Protein AF-A0A383AUG5-F1 (afdb_monomer_lite)

Secondary structure (DSSP, 8-state):
--SS-HHHHHHHHTT-TTPPSS-HHHH-SS-EEEEEE-TTS-EEEEEE-TTT-SSEEEEEE-TTS-EEEEEE-EETBEE-----THHHHHHHHHHHHHHHS--SS-THHHHHHHHHHHHHHHHHHTTS-----GGG----PPPS---S---SSS--GGGTS-SSPP-

Foldseek 3Di:
DPQDDPVFVVQFLVQQDPFDPDDLCVQAVDKDKQWDADPVRDIDIDIDSPRGAQADKGWDADPVRDIDIDTDDFARRSHDHFPRCVVVLVVVQVVVCVVPVDHQWDCLVVVLVVVSVVQRVVCVVVPNDDDDPPVNPDDGDTDPDDDRDDPDSDDDDPRHADPPHDD

Radius of gyration: 18.74 Å; chains: 1; bounding box: 57×37×50 Å

Structure (mmCIF, N/CA/C/O backbone):
data_AF-A0A383AUG5-F1
#
_entry.id   AF-A0A383AUG5-F1
#
loop_
_atom_site.group_PDB
_atom_site.id
_atom_site.type_symbol
_atom_site.label_atom_id
_atom_site.label_alt_id
_atom_site.label_comp_id
_atom_site.label_asym_id
_atom_site.label_entity_id
_atom_site.label_seq_id
_atom_site.pdbx_PDB_ins_code
_atom_site.Cartn_x
_atom_site.Cartn_y
_atom_site.Cartn_z
_atom_site.occupancy
_atom_site.B_iso_or_equiv
_atom_site.auth_seq_id
_atom_site.auth_comp_id
_atom_site.auth_asym_id
_atom_site.auth_atom_id
_atom_site.pdbx_PDB_model_num
ATOM 1 N N . GLU A 1 1 ? -14.565 -1.225 19.027 1.00 44.56 1 GLU A N 1
ATOM 2 C CA . GLU A 1 1 ? -13.652 -2.370 18.811 1.00 44.56 1 GLU A CA 1
ATOM 3 C C . GLU A 1 1 ? -13.889 -2.929 17.410 1.00 44.56 1 GLU A C 1
ATOM 5 O O . GLU A 1 1 ? -15.013 -2.835 16.938 1.00 44.56 1 GLU A O 1
ATOM 10 N N . GLY A 1 2 ? -12.861 -3.430 16.714 1.00 73.94 2 GLY A N 1
ATOM 11 C CA . GLY A 1 2 ? -13.031 -4.076 15.396 1.00 73.94 2 GLY A CA 1
ATOM 12 C C . GLY A 1 2 ? -12.882 -3.197 14.141 1.00 73.94 2 GLY A C 1
ATOM 13 O O . GLY A 1 2 ? -13.172 -3.677 13.048 1.00 73.94 2 GLY A O 1
ATOM 14 N N . LEU A 1 3 ? -12.419 -1.946 14.271 1.00 82.12 3 LEU A N 1
ATOM 15 C CA . LEU A 1 3 ? -12.162 -1.044 13.128 1.00 82.12 3 LEU A CA 1
ATOM 16 C C . LEU A 1 3 ? -10.860 -1.359 12.370 1.00 82.12 3 LEU A C 1
ATOM 18 O O . LEU A 1 3 ? -10.727 -1.006 11.202 1.00 82.12 3 LEU A O 1
ATOM 22 N N . TRP A 1 4 ? -9.899 -1.997 13.038 1.00 91.31 4 TRP A N 1
ATOM 23 C CA . TRP A 1 4 ? -8.623 -2.434 12.470 1.00 91.31 4 TRP A CA 1
ATOM 24 C C . TRP A 1 4 ? -8.099 -3.653 13.239 1.00 91.31 4 TRP A C 1
ATOM 26 O O . TRP A 1 4 ? -8.549 -3.936 14.353 1.00 91.31 4 TRP A O 1
ATOM 36 N N . SER A 1 5 ? -7.156 -4.386 12.644 1.00 94.81 5 SER A N 1
ATOM 37 C CA . SER A 1 5 ? -6.574 -5.596 13.230 1.00 94.81 5 SER A CA 1
ATOM 38 C C . SER A 1 5 ? -5.160 -5.335 13.746 1.00 94.81 5 SER A C 1
ATOM 40 O O . SER A 1 5 ? -4.241 -5.098 12.961 1.00 94.81 5 SER A O 1
ATOM 42 N N . ARG A 1 6 ? -4.983 -5.439 15.069 1.00 94.62 6 ARG A N 1
ATOM 43 C CA . ARG A 1 6 ? -3.659 -5.407 15.710 1.00 94.62 6 ARG A CA 1
ATOM 44 C C . ARG A 1 6 ? -2.753 -6.520 15.193 1.00 94.62 6 ARG A C 1
ATOM 46 O O . ARG A 1 6 ? -1.610 -6.247 14.858 1.00 94.62 6 ARG A O 1
ATOM 53 N N . GLU A 1 7 ? -3.286 -7.734 15.070 1.00 96.12 7 GLU A N 1
ATOM 54 C CA . GLU A 1 7 ? -2.565 -8.894 14.533 1.00 96.12 7 GLU A CA 1
ATOM 55 C C . GLU A 1 7 ? -1.993 -8.607 13.138 1.00 96.12 7 GLU A C 1
ATOM 57 O O . GLU A 1 7 ? -0.820 -8.872 12.897 1.00 96.12 7 GLU A O 1
ATOM 62 N N . LEU A 1 8 ? -2.778 -8.003 12.233 1.00 97.38 8 LEU A N 1
ATOM 63 C CA . LEU A 1 8 ? -2.280 -7.641 10.901 1.00 97.38 8 LEU A CA 1
ATOM 64 C C . LEU A 1 8 ? -1.237 -6.519 10.952 1.00 97.38 8 LEU A C 1
ATOM 66 O O . LEU A 1 8 ? -0.264 -6.572 10.209 1.00 97.38 8 LEU A O 1
ATOM 70 N N . ALA A 1 9 ? -1.394 -5.520 11.823 1.00 96.56 9 ALA A N 1
ATOM 71 C CA . ALA A 1 9 ? -0.385 -4.471 11.963 1.00 96.56 9 ALA A CA 1
ATOM 72 C C . ALA A 1 9 ? 0.946 -5.019 12.499 1.00 96.56 9 ALA A C 1
ATOM 74 O O . ALA A 1 9 ? 2.008 -4.677 11.984 1.00 96.56 9 ALA A O 1
ATOM 75 N N . GLU A 1 10 ? 0.896 -5.899 13.500 1.00 96.44 10 GLU A N 1
ATOM 76 C CA . GLU A 1 10 ? 2.077 -6.577 14.040 1.00 96.44 10 GLU A CA 1
ATOM 77 C C . GLU A 1 10 ? 2.710 -7.500 12.993 1.00 96.44 10 GLU A C 1
ATOM 79 O O . GLU A 1 10 ? 3.927 -7.456 12.809 1.00 96.44 10 GLU A O 1
ATOM 84 N N . ALA A 1 11 ? 1.900 -8.252 12.238 1.00 97.62 11 ALA A N 1
ATOM 85 C CA . ALA A 1 11 ? 2.370 -9.086 11.134 1.00 97.62 11 ALA A CA 1
ATOM 86 C C . ALA A 1 11 ? 3.045 -8.258 10.030 1.00 97.62 11 ALA A C 1
ATOM 88 O O . ALA A 1 11 ? 4.111 -8.639 9.558 1.00 97.62 11 ALA A O 1
ATOM 89 N N . ALA A 1 12 ? 2.480 -7.103 9.657 1.00 97.19 12 ALA A N 1
ATOM 90 C CA . ALA A 1 12 ? 3.087 -6.187 8.691 1.00 97.19 12 ALA A CA 1
ATOM 91 C C . ALA A 1 12 ? 4.416 -5.609 9.204 1.00 97.19 12 ALA A C 1
ATOM 93 O O . ALA A 1 12 ? 5.349 -5.431 8.427 1.00 97.19 12 ALA A O 1
ATOM 94 N N . CYS A 1 13 ? 4.535 -5.344 10.508 1.00 96.12 13 CYS A N 1
ATOM 95 C CA . CYS A 1 13 ? 5.769 -4.818 11.098 1.00 96.12 13 CYS A CA 1
ATOM 96 C C . CYS A 1 13 ? 6.852 -5.889 11.314 1.00 96.12 13 CYS A C 1
ATOM 98 O O . CYS A 1 13 ? 8.033 -5.554 11.375 1.00 96.12 13 CYS A O 1
ATOM 100 N N . ALA A 1 14 ? 6.480 -7.164 11.456 1.00 95.62 14 ALA A N 1
ATOM 101 C CA . ALA A 1 14 ? 7.402 -8.268 11.723 1.00 95.62 14 ALA A CA 1
ATOM 102 C C . ALA A 1 14 ? 8.549 -8.440 10.698 1.00 95.62 14 ALA A C 1
ATOM 104 O O . ALA A 1 14 ? 9.676 -8.658 11.145 1.00 95.62 14 ALA A O 1
ATOM 105 N N . PRO A 1 15 ? 8.336 -8.337 9.368 1.00 93.56 15 PRO A N 1
ATOM 106 C CA . PRO A 1 15 ? 9.408 -8.491 8.381 1.00 93.56 15 PRO A CA 1
ATOM 107 C C . PRO A 1 15 ? 10.364 -7.291 8.286 1.00 93.56 15 PRO A C 1
ATOM 109 O O . PRO A 1 15 ? 11.349 -7.379 7.556 1.00 93.56 15 PRO A O 1
ATOM 112 N N . ILE A 1 16 ? 10.094 -6.180 8.981 1.00 92.75 16 ILE A N 1
ATOM 113 C CA . ILE A 1 16 ? 10.929 -4.973 8.932 1.00 92.75 16 ILE A CA 1
ATOM 114 C C . ILE A 1 16 ? 12.157 -5.172 9.838 1.00 92.75 16 ILE A C 1
ATOM 116 O O . ILE A 1 16 ? 11.984 -5.312 11.054 1.00 92.75 16 ILE A O 1
ATOM 120 N N . PRO A 1 17 ? 13.391 -5.154 9.296 1.00 87.62 17 PRO A N 1
ATOM 121 C CA . PRO A 1 17 ? 14.594 -5.429 10.081 1.00 87.62 17 PRO A CA 1
ATOM 122 C C . PRO A 1 17 ? 14.952 -4.289 11.048 1.00 87.62 17 PRO A C 1
ATOM 124 O O . PRO A 1 17 ? 15.284 -4.545 12.203 1.00 87.62 17 PRO A O 1
ATOM 127 N N . ASP A 1 18 ? 14.827 -3.035 10.607 1.00 84.69 18 ASP A N 1
ATOM 128 C CA . ASP A 1 18 ? 15.406 -1.862 11.282 1.00 84.69 18 ASP A CA 1
ATOM 129 C C . ASP A 1 18 ? 14.411 -1.103 12.183 1.00 84.69 18 ASP A C 1
ATOM 131 O O . ASP A 1 18 ? 14.475 0.119 12.327 1.00 84.69 18 ASP A O 1
ATOM 135 N N . LYS A 1 19 ? 13.454 -1.811 12.793 1.00 90.19 19 LYS A N 1
ATOM 136 C CA . LYS A 1 19 ? 12.478 -1.208 13.719 1.00 90.19 19 LYS A CA 1
ATOM 137 C C . LYS A 1 19 ? 13.041 -1.106 15.148 1.00 90.19 19 LYS A C 1
ATOM 139 O O . LYS A 1 19 ? 13.729 -2.028 15.597 1.00 90.19 19 LYS A O 1
ATOM 144 N N . PRO A 1 20 ? 12.735 -0.038 15.907 1.00 92.44 20 PRO A N 1
ATOM 145 C CA . PRO A 1 20 ? 13.241 0.111 17.266 1.00 92.44 20 PRO A CA 1
ATOM 146 C C . PRO A 1 20 ? 12.664 -0.959 18.207 1.00 92.44 20 PRO A C 1
ATOM 148 O O . PRO A 1 20 ? 11.585 -1.518 17.984 1.00 92.44 20 PRO A O 1
ATOM 151 N N . SER A 1 21 ? 13.392 -1.255 19.286 1.00 92.81 21 SER A N 1
ATOM 152 C CA . SER A 1 21 ? 12.948 -2.199 20.313 1.00 92.81 21 SER A CA 1
ATOM 153 C C . SER A 1 21 ? 11.784 -1.626 21.122 1.00 92.81 21 SER A C 1
ATOM 155 O O . SER A 1 21 ? 11.790 -0.454 21.483 1.00 92.81 21 SER A O 1
ATOM 157 N N . GLY A 1 22 ? 10.787 -2.455 21.433 1.00 93.12 22 GLY A N 1
ATOM 158 C CA . GLY A 1 22 ? 9.559 -2.021 22.106 1.00 93.12 22 GLY A CA 1
ATOM 159 C C . GLY A 1 22 ? 8.319 -2.102 21.215 1.00 93.12 22 GLY A C 1
ATOM 160 O O . GLY A 1 22 ? 8.358 -2.639 20.102 1.00 93.12 22 GLY A O 1
ATOM 161 N N . SER A 1 23 ? 7.199 -1.610 21.740 1.00 94.50 23 SER A N 1
ATOM 162 C CA . SER A 1 23 ? 5.896 -1.650 21.068 1.00 94.50 23 SER A CA 1
ATOM 163 C C . SER A 1 23 ? 5.676 -0.437 20.159 1.00 94.50 23 SER A C 1
ATOM 165 O O . SER A 1 23 ? 6.311 0.605 20.328 1.00 94.50 23 SER A O 1
ATOM 167 N N . MET A 1 24 ? 4.751 -0.548 19.201 1.00 95.00 24 MET A N 1
ATOM 168 C CA . MET A 1 24 ? 4.421 0.556 18.289 1.00 95.00 24 MET A CA 1
ATOM 169 C C . MET A 1 24 ? 3.931 1.810 19.034 1.00 95.00 24 MET A C 1
ATOM 171 O O . MET A 1 24 ? 4.244 2.927 18.636 1.00 95.00 24 MET A O 1
ATOM 175 N N . GLU A 1 25 ? 3.233 1.634 20.157 1.00 94.50 25 GLU A N 1
ATOM 176 C CA . GLU A 1 25 ? 2.707 2.710 21.005 1.00 94.50 25 GLU A CA 1
ATOM 177 C C . GLU A 1 25 ? 3.807 3.470 21.750 1.00 94.50 25 GLU A C 1
ATOM 179 O O . GLU A 1 25 ? 3.660 4.660 22.013 1.00 94.50 25 GLU A O 1
ATOM 184 N N . GLN A 1 26 ? 4.911 2.799 22.089 1.00 96.31 26 GLN A N 1
ATOM 185 C CA . GLN A 1 26 ? 6.048 3.437 22.758 1.00 96.31 26 GLN A CA 1
ATOM 186 C C . GLN A 1 26 ? 6.792 4.399 21.826 1.00 96.31 26 GLN A C 1
ATOM 188 O O . GLN A 1 26 ? 7.364 5.381 22.292 1.00 96.31 26 GLN A O 1
ATOM 193 N N . HIS A 1 27 ? 6.772 4.124 20.519 1.00 96.44 27 HIS A N 1
ATOM 194 C CA . HIS A 1 27 ? 7.529 4.876 19.512 1.00 96.44 27 HIS A CA 1
ATOM 195 C C . HIS A 1 27 ? 6.678 5.825 18.672 1.00 96.44 27 HIS A C 1
ATOM 197 O O . HIS A 1 27 ? 7.217 6.764 18.091 1.00 96.44 27 HIS A O 1
ATOM 203 N N . CYS A 1 28 ? 5.361 5.615 18.611 1.00 96.44 28 CYS A N 1
ATOM 204 C CA . CYS A 1 28 ? 4.445 6.444 17.839 1.00 96.44 28 CYS A CA 1
ATOM 205 C C . CYS A 1 28 ? 3.396 7.106 18.751 1.00 96.44 28 CYS A C 1
ATOM 207 O O . CYS A 1 28 ? 2.314 6.553 18.944 1.00 96.44 28 CYS A O 1
ATOM 209 N N . PRO A 1 29 ? 3.674 8.302 19.308 1.00 94.88 29 PRO A N 1
ATOM 210 C CA . PRO A 1 29 ? 2.735 8.996 20.194 1.00 94.88 29 PRO A CA 1
ATOM 211 C C . PRO A 1 29 ? 1.502 9.550 19.465 1.00 94.88 29 PRO A C 1
ATOM 213 O O . PRO A 1 29 ? 0.479 9.797 20.096 1.00 94.88 29 PRO A O 1
ATOM 216 N N . ASN A 1 30 ? 1.591 9.758 18.147 1.00 94.94 30 ASN A N 1
ATOM 217 C CA . ASN A 1 30 ? 0.518 10.316 17.320 1.00 94.94 30 ASN A CA 1
ATOM 218 C C . ASN A 1 30 ? 0.284 9.443 16.071 1.00 94.94 30 ASN A C 1
ATOM 220 O O . ASN A 1 30 ? 0.609 9.875 14.961 1.00 94.94 30 ASN A O 1
ATOM 224 N N . PRO A 1 31 ? -0.228 8.208 16.228 1.00 94.69 31 PRO A N 1
ATOM 225 C CA . PRO A 1 31 ? -0.506 7.340 15.093 1.00 94.69 31 PRO A CA 1
ATOM 226 C C . PRO A 1 31 ? -1.695 7.872 14.287 1.00 94.69 31 PRO A C 1
ATOM 228 O O . PRO A 1 31 ? -2.638 8.442 14.839 1.00 94.69 31 PRO A O 1
ATOM 231 N N . VAL A 1 32 ? -1.675 7.646 12.974 1.00 95.06 32 VAL A N 1
ATOM 232 C CA . VAL A 1 32 ? -2.809 7.949 12.088 1.00 95.06 32 VAL A CA 1
ATOM 233 C C . VAL A 1 32 ? -3.315 6.651 11.486 1.00 95.06 32 VAL A C 1
ATOM 235 O O . VAL A 1 32 ? -2.531 5.879 10.943 1.00 95.06 32 VAL A O 1
ATOM 238 N N . LEU A 1 33 ? -4.622 6.421 11.566 1.00 95.25 33 LEU A N 1
ATOM 239 C CA . LEU A 1 33 ? -5.285 5.271 10.965 1.00 95.25 33 LEU A CA 1
ATOM 240 C C . LEU A 1 33 ? -6.359 5.760 9.994 1.00 95.25 33 LEU A C 1
ATOM 242 O O . LEU A 1 33 ? -7.282 6.466 10.397 1.00 95.25 33 LEU A O 1
ATOM 246 N N . PHE A 1 34 ? -6.273 5.326 8.742 1.00 96.25 34 PHE A N 1
ATOM 247 C CA . PHE A 1 34 ? -7.405 5.336 7.822 1.00 96.25 34 PHE A CA 1
ATOM 248 C C . PHE A 1 34 ? -8.069 3.962 7.850 1.00 96.25 34 PHE A C 1
ATOM 250 O O . PHE A 1 34 ? -7.380 2.953 7.713 1.00 96.25 34 PHE A O 1
ATOM 257 N N . SER A 1 35 ? -9.389 3.921 8.025 1.00 96.38 35 SER A N 1
ATOM 258 C CA . SER A 1 35 ? -10.194 2.695 7.984 1.00 96.38 35 SER A CA 1
ATOM 259 C C . SER A 1 35 ? -11.128 2.762 6.780 1.00 96.38 35 SER A C 1
ATOM 261 O O . SER A 1 35 ? -11.750 3.797 6.545 1.00 96.38 35 SER A O 1
ATOM 263 N N . VAL A 1 36 ? -11.175 1.683 6.000 1.00 96.12 36 VAL A N 1
ATOM 264 C CA . VAL A 1 36 ? -11.932 1.599 4.746 1.00 96.12 36 VAL A CA 1
ATOM 265 C C . VAL A 1 36 ? -12.756 0.319 4.759 1.00 96.12 36 VAL A C 1
ATOM 267 O O . VAL A 1 36 ? -12.225 -0.762 5.015 1.00 96.12 36 VAL A O 1
ATOM 270 N N . GLU A 1 37 ? -14.045 0.431 4.462 1.00 95.75 37 GLU A N 1
ATOM 271 C CA . GLU A 1 37 ? -14.949 -0.704 4.282 1.00 95.75 37 GLU A CA 1
ATOM 272 C C . GLU A 1 37 ? -15.368 -0.764 2.815 1.00 95.75 37 GLU A C 1
ATOM 274 O O . GLU A 1 37 ? -15.928 0.191 2.282 1.00 95.75 37 GLU A O 1
ATOM 279 N N . TYR A 1 38 ? -15.064 -1.878 2.160 1.00 94.62 38 TYR A N 1
ATOM 280 C CA . TYR A 1 38 ? -15.414 -2.122 0.768 1.00 94.62 38 TYR A CA 1
ATOM 281 C C . TYR A 1 38 ? -16.805 -2.760 0.677 1.00 94.62 38 TYR A C 1
ATOM 283 O O . TYR A 1 38 ? -17.271 -3.423 1.607 1.00 94.62 38 TYR A O 1
ATOM 291 N N . ARG A 1 39 ? -17.481 -2.571 -0.463 1.00 93.31 39 ARG A N 1
ATOM 292 C CA . ARG A 1 39 ? -18.860 -3.047 -0.687 1.00 93.31 39 ARG A CA 1
ATOM 293 C C . ARG A 1 39 ? -18.994 -4.573 -0.660 1.00 93.31 39 ARG A C 1
ATOM 295 O O . ARG A 1 39 ? -20.067 -5.081 -0.352 1.00 93.31 39 ARG A O 1
ATOM 302 N N . ASP A 1 40 ? -17.913 -5.288 -0.949 1.00 92.12 40 ASP A N 1
ATOM 303 C CA . ASP A 1 40 ? -17.816 -6.750 -0.867 1.00 92.12 40 ASP A CA 1
ATOM 304 C C . ASP A 1 40 ? -17.561 -7.267 0.565 1.00 92.12 40 ASP A C 1
ATOM 306 O O . ASP A 1 40 ? -17.465 -8.473 0.791 1.00 92.12 40 ASP A O 1
ATOM 310 N N . GLY A 1 41 ? -17.467 -6.365 1.546 1.00 92.06 41 GLY A N 1
ATOM 311 C CA . GLY A 1 41 ? -17.204 -6.682 2.945 1.00 92.06 41 GLY A CA 1
ATOM 312 C C . GLY A 1 41 ? -15.720 -6.745 3.310 1.00 92.06 41 GLY A C 1
ATOM 313 O O . GLY A 1 41 ? -15.412 -6.909 4.497 1.00 92.06 41 GLY A O 1
ATOM 314 N N . LEU A 1 42 ? -14.797 -6.576 2.353 1.00 93.06 42 LEU A N 1
ATOM 315 C CA . LEU A 1 42 ? -13.378 -6.421 2.662 1.00 93.06 42 LEU A CA 1
ATOM 316 C C . LEU A 1 42 ? -13.180 -5.180 3.545 1.00 93.06 42 LEU A C 1
ATOM 318 O O . LEU A 1 42 ? -13.824 -4.145 3.373 1.00 93.06 42 LEU A O 1
ATOM 322 N N . ARG A 1 43 ? -12.266 -5.273 4.512 1.00 95.12 43 ARG A N 1
ATOM 323 C CA . ARG A 1 43 ? -11.895 -4.153 5.384 1.00 95.12 43 ARG A CA 1
ATOM 324 C C . ARG A 1 43 ? -10.418 -3.846 5.222 1.00 95.12 43 ARG A C 1
ATOM 326 O O . ARG A 1 43 ? -9.573 -4.707 5.455 1.00 95.12 43 ARG A O 1
ATOM 333 N N . GLY A 1 44 ? -10.124 -2.615 4.827 1.00 95.75 44 GLY A N 1
ATOM 334 C CA . GLY A 1 44 ? -8.780 -2.082 4.673 1.00 95.75 44 GLY A CA 1
ATOM 335 C C . GLY A 1 44 ? -8.404 -1.159 5.825 1.00 95.75 44 GLY A C 1
ATOM 336 O O . GLY A 1 44 ? -9.245 -0.509 6.448 1.00 95.75 44 GLY A O 1
ATOM 337 N N . SER A 1 45 ? -7.111 -1.086 6.119 1.00 96.19 45 SER A N 1
ATOM 338 C CA . SER A 1 45 ? -6.568 -0.130 7.077 1.00 96.19 45 SER A CA 1
ATOM 339 C C . SER A 1 45 ? -5.199 0.349 6.617 1.00 96.19 45 SER A C 1
ATOM 341 O O . SER A 1 45 ? -4.362 -0.463 6.232 1.00 96.19 45 SER A O 1
ATOM 343 N N . VAL A 1 46 ? -4.964 1.658 6.680 1.00 96.00 46 VAL A N 1
ATOM 344 C CA . VAL A 1 46 ? -3.640 2.259 6.474 1.00 96.00 46 VAL A CA 1
ATOM 345 C C . VAL A 1 46 ? -3.219 2.890 7.786 1.00 96.00 46 VAL A C 1
ATOM 347 O O . VAL A 1 46 ? -3.877 3.809 8.269 1.00 96.00 46 VAL A O 1
ATOM 350 N N . LEU A 1 47 ? -2.135 2.382 8.363 1.00 95.69 47 LEU A N 1
ATOM 351 C CA . LEU A 1 47 ? -1.636 2.803 9.664 1.00 95.69 47 LEU A CA 1
ATOM 352 C C . LEU A 1 47 ? -0.280 3.493 9.496 1.00 95.69 47 LEU A C 1
ATOM 354 O O . LEU A 1 47 ? 0.682 2.884 9.036 1.00 95.69 47 LEU A O 1
ATOM 358 N N . MET A 1 48 ? -0.205 4.765 9.876 1.00 95.75 48 MET A N 1
ATOM 359 C CA . MET A 1 48 ? 1.038 5.531 9.910 1.00 95.75 48 MET A CA 1
ATOM 360 C C . MET A 1 48 ? 1.626 5.465 11.315 1.00 95.75 48 MET A C 1
ATOM 362 O O . MET A 1 48 ? 1.079 6.047 12.253 1.00 95.75 48 MET A O 1
ATOM 366 N N . LEU A 1 49 ? 2.750 4.760 11.444 1.00 95.38 49 LEU A N 1
ATOM 367 C CA . LEU A 1 49 ? 3.463 4.548 12.704 1.00 95.38 49 LEU A CA 1
ATOM 368 C C . LEU A 1 49 ? 4.778 5.336 12.731 1.00 95.38 49 LEU A C 1
ATOM 370 O O . LEU A 1 49 ? 5.859 4.761 12.872 1.00 95.38 49 LEU A O 1
ATOM 374 N N . ASN A 1 50 ? 4.686 6.659 12.570 1.00 92.25 50 ASN A N 1
ATOM 375 C CA . ASN A 1 50 ? 5.846 7.554 12.578 1.00 92.25 50 ASN A CA 1
ATOM 376 C C . ASN A 1 50 ? 6.678 7.351 13.854 1.00 92.25 50 ASN A C 1
ATOM 378 O O . ASN A 1 50 ? 6.141 7.458 14.956 1.00 92.25 50 ASN A O 1
ATOM 382 N N . GLY A 1 51 ? 7.971 7.065 13.690 1.00 91.88 51 GLY A N 1
ATOM 383 C CA . GLY A 1 51 ? 8.901 6.738 14.778 1.00 91.88 51 GLY A CA 1
ATOM 384 C C . GLY A 1 51 ? 9.108 5.235 15.005 1.00 91.88 51 GLY A C 1
ATOM 385 O O . GLY A 1 51 ? 10.166 4.847 15.486 1.00 91.88 51 GLY A O 1
ATOM 386 N N . TYR A 1 52 ? 8.157 4.384 14.605 1.00 95.06 52 TYR A N 1
ATOM 387 C CA . TYR A 1 52 ? 8.275 2.922 14.704 1.00 95.06 52 TYR A CA 1
ATOM 388 C C . TYR A 1 52 ? 8.595 2.258 13.360 1.00 95.06 52 TYR A C 1
ATOM 390 O O . TYR A 1 52 ? 9.419 1.351 13.289 1.00 95.06 52 TYR A O 1
ATOM 398 N N . VAL A 1 53 ? 7.949 2.719 12.286 1.00 92.31 53 VAL A N 1
ATOM 399 C CA . VAL A 1 53 ? 8.116 2.191 10.928 1.00 92.31 53 VAL A CA 1
ATOM 400 C C . VAL A 1 53 ? 8.751 3.265 10.045 1.00 92.31 53 VAL A C 1
ATOM 402 O O . VAL A 1 53 ? 8.178 4.335 9.860 1.00 92.31 53 VAL A O 1
ATOM 405 N N . GLY A 1 54 ? 9.939 2.975 9.503 1.00 88.56 54 GLY A N 1
ATOM 406 C CA . GLY A 1 54 ? 10.669 3.844 8.562 1.00 88.56 54 GLY A CA 1
ATOM 407 C C . GLY A 1 54 ? 10.567 3.415 7.092 1.00 88.56 54 GLY A C 1
ATOM 408 O O . GLY A 1 54 ? 11.286 3.937 6.245 1.00 88.56 54 GLY A O 1
ATOM 409 N N . THR A 1 55 ? 9.711 2.437 6.802 1.00 91.19 55 THR A N 1
ATOM 410 C CA . THR A 1 55 ? 9.538 1.797 5.491 1.00 91.19 55 THR A CA 1
ATOM 411 C C . THR A 1 55 ? 8.047 1.610 5.189 1.00 91.19 55 THR A C 1
ATOM 413 O O . THR A 1 55 ? 7.188 2.128 5.899 1.00 91.19 55 THR A O 1
ATOM 416 N N . LEU A 1 56 ? 7.721 0.876 4.134 1.00 92.69 56 LEU A N 1
ATOM 417 C CA . LEU A 1 56 ? 6.366 0.452 3.817 1.00 92.69 56 LEU A CA 1
ATOM 418 C C . LEU A 1 56 ? 6.241 -1.047 4.091 1.00 92.69 56 LEU A C 1
ATOM 420 O O . LEU A 1 56 ? 7.157 -1.819 3.821 1.00 92.69 56 LEU A O 1
ATOM 424 N N . ALA A 1 57 ? 5.098 -1.478 4.606 1.00 95.44 57 ALA A N 1
ATOM 425 C CA . ALA A 1 57 ? 4.808 -2.891 4.791 1.00 95.44 57 ALA A CA 1
ATOM 426 C C . ALA A 1 57 ? 3.310 -3.156 4.682 1.00 95.44 57 ALA A C 1
ATOM 428 O O . ALA A 1 57 ? 2.488 -2.243 4.783 1.00 95.44 57 ALA A O 1
ATOM 429 N N . TYR A 1 58 ? 2.965 -4.415 4.458 1.00 97.12 58 TYR A N 1
ATOM 430 C CA . TYR A 1 58 ? 1.595 -4.861 4.277 1.00 97.12 58 TYR A CA 1
ATOM 431 C C . TYR A 1 58 ? 1.397 -6.225 4.905 1.00 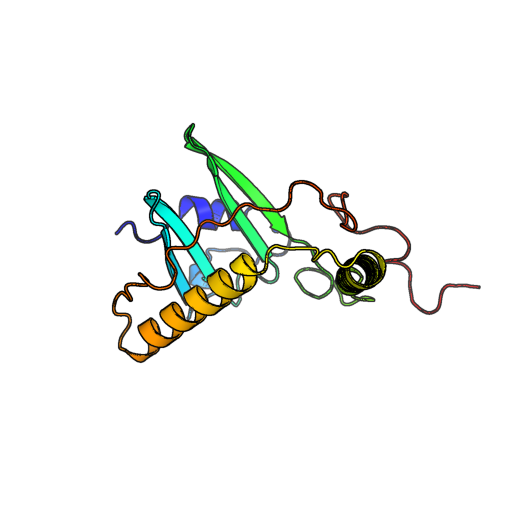97.12 58 TYR A C 1
ATOM 433 O O . TYR A 1 58 ? 2.287 -7.073 4.876 1.00 97.12 58 TYR A O 1
ATOM 441 N N . ALA A 1 59 ? 0.198 -6.435 5.429 1.00 98.12 59 ALA A N 1
ATOM 442 C CA . ALA A 1 59 ? -0.293 -7.746 5.782 1.00 98.12 59 ALA A CA 1
ATOM 443 C C . ALA A 1 59 ? -1.762 -7.861 5.397 1.00 98.12 59 ALA A C 1
ATOM 445 O O . ALA A 1 59 ? -2.508 -6.880 5.428 1.00 98.12 59 ALA A O 1
ATOM 446 N N . ALA A 1 60 ? -2.175 -9.076 5.072 1.00 97.56 60 ALA A N 1
ATOM 447 C CA . ALA A 1 60 ? -3.558 -9.397 4.785 1.00 97.56 60 ALA A CA 1
ATOM 448 C C . ALA A 1 60 ? -3.904 -10.789 5.276 1.00 97.56 60 ALA A C 1
ATOM 450 O O . ALA A 1 60 ? -3.040 -11.652 5.442 1.00 97.56 60 ALA A O 1
ATOM 451 N N . ARG A 1 61 ? -5.203 -10.986 5.483 1.00 97.44 61 ARG A N 1
ATOM 452 C CA . ARG A 1 61 ? -5.782 -12.279 5.805 1.00 97.44 61 ARG A CA 1
ATOM 453 C C . ARG A 1 61 ? -6.472 -12.838 4.570 1.00 97.44 61 ARG A C 1
ATOM 455 O O . ARG A 1 61 ? -7.348 -12.180 4.014 1.00 97.44 61 ARG A O 1
ATOM 462 N N . ALA A 1 62 ? -6.069 -14.029 4.153 1.00 96.00 62 ALA A N 1
ATOM 463 C CA . ALA A 1 62 ? -6.730 -14.777 3.097 1.00 96.00 62 ALA A CA 1
ATOM 464 C C . ALA A 1 62 ? -8.074 -15.351 3.584 1.00 96.00 62 ALA A C 1
ATOM 466 O O . ALA A 1 62 ? -8.371 -15.363 4.781 1.00 96.00 62 ALA A O 1
ATOM 467 N N . ALA A 1 63 ? -8.898 -15.830 2.649 1.00 94.06 63 ALA A N 1
ATOM 468 C CA . ALA A 1 63 ? -10.234 -16.357 2.943 1.00 94.06 63 ALA A CA 1
ATOM 469 C C . ALA A 1 63 ? -10.223 -17.592 3.866 1.00 94.06 63 ALA A C 1
ATOM 471 O O . ALA A 1 63 ? -11.181 -17.820 4.599 1.00 94.06 63 ALA A O 1
ATOM 472 N N . ASP A 1 64 ? -9.133 -18.363 3.863 1.00 96.56 64 ASP A N 1
ATOM 473 C CA . ASP A 1 64 ? -8.901 -19.498 4.766 1.00 96.56 64 ASP A CA 1
ATOM 474 C C . ASP A 1 64 ? -8.401 -19.077 6.163 1.00 96.56 64 ASP A C 1
ATOM 476 O O . ASP A 1 64 ? -8.175 -19.920 7.030 1.00 96.56 64 ASP A O 1
ATOM 480 N N . GLY A 1 65 ? -8.237 -17.772 6.398 1.00 95.44 65 GLY A N 1
ATOM 481 C CA . GLY A 1 65 ? -7.752 -17.203 7.650 1.00 95.44 65 GLY A CA 1
ATOM 482 C C . GLY A 1 65 ? -6.233 -17.045 7.734 1.00 95.44 65 GLY A C 1
ATOM 483 O O . GLY A 1 65 ? -5.764 -16.428 8.696 1.00 95.44 65 GLY A O 1
ATOM 484 N N . ALA A 1 66 ? -5.467 -17.538 6.753 1.00 97.69 66 ALA A N 1
ATOM 485 C CA . ALA A 1 66 ? -4.013 -17.420 6.745 1.00 97.69 66 ALA A CA 1
ATOM 486 C C . ALA A 1 66 ? -3.576 -15.953 6.636 1.00 97.69 66 ALA A C 1
ATOM 488 O O . ALA A 1 66 ? -4.117 -15.185 5.839 1.00 97.69 66 ALA A O 1
ATOM 489 N N . VAL A 1 67 ? -2.577 -15.561 7.430 1.00 98.31 67 VAL A N 1
ATOM 490 C CA . VAL A 1 67 ? -2.001 -14.211 7.391 1.00 98.31 67 VAL A CA 1
ATOM 491 C C . VAL A 1 67 ? -0.711 -14.228 6.585 1.00 98.31 67 VAL A C 1
ATOM 493 O O . VAL A 1 67 ? 0.240 -14.925 6.935 1.00 98.31 67 VAL A O 1
ATOM 496 N N . GLY A 1 68 ? -0.680 -13.436 5.516 1.00 98.06 68 GLY A N 1
ATOM 497 C CA . GLY A 1 68 ? 0.527 -13.131 4.754 1.00 98.06 68 GLY A CA 1
ATOM 498 C C . GLY A 1 68 ? 1.001 -11.717 5.061 1.00 98.06 68 GLY A C 1
ATOM 499 O O . GLY A 1 68 ? 0.177 -10.816 5.220 1.00 98.06 68 GLY A O 1
ATOM 500 N N . ALA A 1 69 ? 2.316 -11.514 5.129 1.00 97.94 69 ALA A N 1
ATOM 501 C CA . ALA A 1 69 ? 2.914 -10.204 5.354 1.00 97.94 69 ALA A CA 1
ATOM 502 C C . ALA A 1 69 ? 4.203 -10.025 4.548 1.00 97.94 69 ALA A C 1
ATOM 504 O O . ALA A 1 69 ? 4.929 -10.988 4.298 1.00 97.94 69 ALA A O 1
ATOM 505 N N . ALA A 1 70 ? 4.484 -8.786 4.154 1.00 95.12 70 ALA A N 1
ATOM 506 C CA . ALA A 1 70 ? 5.690 -8.417 3.430 1.00 95.12 70 ALA A CA 1
ATOM 507 C C . ALA A 1 70 ? 6.105 -6.974 3.739 1.00 95.12 70 ALA A C 1
ATOM 509 O O . ALA A 1 70 ? 5.270 -6.080 3.883 1.00 95.12 70 ALA A O 1
ATOM 510 N N . GLU A 1 71 ? 7.415 -6.751 3.784 1.00 93.56 71 GLU A N 1
ATOM 511 C CA . GLU A 1 71 ? 8.008 -5.420 3.690 1.00 93.56 71 GLU A CA 1
ATOM 512 C C . GLU A 1 71 ? 8.111 -5.007 2.212 1.00 93.56 71 GLU A C 1
ATOM 514 O O . GLU A 1 71 ? 8.466 -5.814 1.351 1.00 93.56 71 GLU A O 1
ATOM 519 N N . PHE A 1 72 ? 7.874 -3.729 1.926 1.00 89.62 72 PHE A N 1
ATOM 520 C CA . PHE A 1 72 ? 8.228 -3.091 0.663 1.00 89.62 72 PHE A CA 1
ATOM 521 C C . PHE A 1 72 ? 9.503 -2.271 0.843 1.00 89.62 72 PHE A C 1
ATOM 523 O O . PHE A 1 72 ? 9.484 -1.171 1.389 1.00 89.62 72 PHE A O 1
ATOM 530 N N . TYR A 1 73 ? 10.614 -2.808 0.349 1.00 87.81 73 TYR A N 1
ATOM 531 C CA . TYR A 1 73 ? 11.922 -2.177 0.476 1.00 87.81 73 TYR A CA 1
ATOM 532 C C . TYR A 1 73 ? 12.218 -1.261 -0.713 1.00 87.81 73 TYR A C 1
ATOM 534 O O . TYR A 1 73 ? 12.380 -1.727 -1.844 1.00 87.81 73 TYR A O 1
ATOM 542 N N . CYS A 1 74 ? 12.334 0.039 -0.449 1.00 85.94 74 CYS A N 1
ATOM 543 C CA . CYS A 1 74 ? 12.618 1.053 -1.460 1.00 85.94 74 CYS A CA 1
ATOM 544 C C . CYS A 1 74 ? 13.764 1.960 -1.004 1.00 85.94 74 CYS A C 1
ATOM 546 O O . CYS A 1 74 ? 13.871 2.322 0.162 1.00 85.94 74 CYS A O 1
ATOM 548 N N . GLN A 1 75 ? 14.597 2.404 -1.945 1.00 84.81 75 GLN A N 1
ATOM 549 C CA . GLN A 1 75 ? 15.598 3.444 -1.679 1.00 84.81 75 GLN A CA 1
ATOM 550 C C . GLN A 1 75 ? 14.938 4.684 -1.060 1.00 84.81 75 GLN A C 1
ATOM 552 O O . GLN A 1 75 ? 13.902 5.142 -1.548 1.00 84.81 75 GLN A O 1
ATOM 557 N N . GLY A 1 76 ? 15.503 5.175 0.046 1.00 79.69 76 GLY A N 1
ATOM 558 C CA . GLY A 1 76 ? 14.941 6.272 0.843 1.00 79.69 76 GLY A CA 1
ATOM 559 C C . GLY A 1 76 ? 13.712 5.930 1.701 1.00 79.69 76 GLY A C 1
ATOM 560 O O . GLY A 1 76 ? 13.226 6.810 2.401 1.00 79.69 76 GLY A O 1
ATOM 561 N N . HIS A 1 77 ? 13.227 4.683 1.688 1.00 74.44 77 HIS A N 1
ATOM 562 C CA . HIS A 1 77 ? 12.174 4.173 2.577 1.00 74.44 77 HIS A CA 1
ATOM 563 C C . HIS A 1 77 ? 12.657 2.859 3.211 1.00 74.44 77 HIS A C 1
ATOM 565 O O . HIS A 1 77 ? 12.510 1.786 2.630 1.00 74.44 77 HIS A O 1
ATOM 571 N N . GLY A 1 78 ? 13.305 2.945 4.375 1.00 65.25 78 GLY A N 1
ATOM 572 C CA . GLY A 1 78 ? 13.944 1.797 5.038 1.00 65.25 78 GLY A CA 1
ATOM 573 C C . GLY A 1 78 ? 15.310 1.396 4.467 1.00 65.25 78 GLY A C 1
ATOM 574 O O . GLY A 1 78 ? 15.950 0.489 4.982 1.00 65.25 78 GLY A O 1
ATOM 575 N N . ALA A 1 79 ? 15.788 2.082 3.430 1.00 72.81 79 ALA A N 1
ATOM 576 C CA . ALA A 1 79 ? 17.091 1.860 2.812 1.00 72.81 79 ALA A CA 1
ATOM 577 C C . ALA A 1 79 ? 17.895 3.168 2.761 1.00 72.81 79 ALA A C 1
ATOM 579 O O . ALA A 1 79 ? 17.281 4.240 2.667 1.00 72.81 79 ALA A O 1
ATOM 580 N N . PRO A 1 80 ? 19.244 3.114 2.736 1.00 76.56 80 PRO A N 1
ATOM 581 C CA . PRO A 1 80 ? 20.062 4.283 2.436 1.00 76.56 80 PRO A CA 1
ATOM 582 C C . PRO A 1 80 ? 19.620 4.977 1.139 1.00 76.56 80 PRO A C 1
ATOM 584 O O . PRO A 1 80 ? 19.012 4.368 0.251 1.00 76.56 80 PRO A O 1
ATOM 587 N N . GLY A 1 81 ? 19.938 6.268 1.027 1.00 75.19 81 GLY A N 1
ATOM 588 C CA . GLY A 1 81 ? 19.760 7.003 -0.223 1.00 75.19 81 GLY A CA 1
ATOM 589 C C . GLY A 1 81 ? 20.477 6.306 -1.384 1.00 75.19 81 GLY A C 1
ATOM 590 O O . GLY A 1 81 ? 21.477 5.618 -1.193 1.00 75.19 81 GLY A O 1
ATOM 591 N N . GLY A 1 82 ? 19.955 6.472 -2.595 1.00 78.12 82 GLY A N 1
ATOM 592 C CA . GLY A 1 82 ? 20.503 5.854 -3.799 1.00 78.12 82 GLY A CA 1
ATOM 593 C C . GLY A 1 82 ? 19.945 6.517 -5.056 1.00 78.12 82 GLY A C 1
ATOM 594 O O . GLY A 1 82 ? 19.367 7.597 -4.957 1.00 78.12 82 GLY A O 1
ATOM 595 N N . PRO A 1 83 ? 20.070 5.894 -6.236 1.00 81.56 83 PRO A N 1
ATOM 596 C CA . PRO A 1 83 ? 19.523 6.431 -7.486 1.00 81.56 83 PRO A CA 1
ATOM 597 C C . PRO A 1 83 ? 17.984 6.380 -7.587 1.00 81.56 83 PRO A C 1
ATOM 599 O O . PRO A 1 83 ? 17.431 6.805 -8.595 1.00 81.56 83 PRO A O 1
ATOM 602 N N . TYR A 1 84 ? 17.280 5.869 -6.570 1.00 87.56 84 TYR A N 1
ATOM 603 C CA . TYR A 1 84 ? 15.819 5.720 -6.524 1.00 87.56 84 TYR A CA 1
ATOM 604 C C . TYR A 1 84 ? 15.246 4.963 -7.737 1.00 87.56 84 TYR A C 1
ATOM 606 O O . TYR A 1 84 ? 14.285 5.390 -8.375 1.00 87.56 84 TYR A O 1
ATOM 614 N N . ALA A 1 85 ? 15.808 3.789 -8.043 1.00 86.81 85 ALA A N 1
ATOM 615 C CA . ALA A 1 85 ? 15.524 3.033 -9.272 1.00 86.81 85 ALA A CA 1
ATOM 616 C C . ALA A 1 85 ? 14.054 2.603 -9.464 1.00 86.81 85 ALA A C 1
ATOM 618 O O . ALA A 1 85 ? 13.649 2.254 -10.572 1.00 86.81 85 ALA A O 1
ATOM 619 N N . HIS A 1 86 ? 13.221 2.655 -8.422 1.00 87.81 86 HIS A N 1
ATOM 620 C CA . HIS A 1 86 ? 11.771 2.494 -8.564 1.00 87.81 86 HIS A CA 1
ATOM 621 C C . HIS A 1 86 ? 11.155 3.549 -9.501 1.00 87.81 86 HIS A C 1
ATOM 623 O O . HIS A 1 86 ? 10.200 3.236 -10.213 1.00 87.81 86 HIS A O 1
ATOM 629 N N . PHE A 1 87 ? 11.733 4.754 -9.588 1.00 90.12 87 PHE A N 1
ATOM 630 C CA . PHE A 1 87 ? 11.336 5.748 -10.587 1.00 90.12 87 PHE A CA 1
ATOM 631 C C . PHE A 1 87 ? 11.772 5.375 -12.008 1.00 90.12 87 PHE A C 1
ATOM 633 O O . PHE A 1 87 ? 11.061 5.707 -12.953 1.00 90.12 87 PHE A O 1
ATOM 640 N N . SER A 1 88 ? 12.860 4.622 -12.187 1.00 91.00 88 SER A N 1
ATOM 641 C CA . SER A 1 88 ? 13.234 4.090 -13.506 1.00 91.00 88 SER A CA 1
ATOM 642 C C . SER A 1 88 ? 12.183 3.104 -14.015 1.00 91.00 88 SER A C 1
ATOM 644 O O . SER A 1 88 ? 11.747 3.205 -15.159 1.00 91.00 88 SER A O 1
ATOM 646 N N . TYR A 1 89 ? 11.688 2.207 -13.153 1.00 91.88 89 TYR A N 1
ATOM 647 C CA . TYR A 1 89 ? 10.567 1.332 -13.510 1.00 91.88 89 TYR A CA 1
ATOM 648 C C . TYR A 1 89 ? 9.294 2.127 -13.816 1.00 91.88 89 TYR A C 1
ATOM 650 O O . TYR A 1 89 ? 8.566 1.766 -14.737 1.00 91.88 89 TYR A O 1
ATOM 658 N N . LEU A 1 90 ? 9.011 3.210 -13.083 1.00 92.88 90 LEU A N 1
ATOM 659 C CA . LEU A 1 90 ? 7.904 4.109 -13.424 1.00 92.88 90 LEU A CA 1
ATOM 660 C C . LEU A 1 90 ? 8.085 4.706 -14.830 1.00 92.88 90 LEU A C 1
ATOM 662 O O . LEU A 1 90 ? 7.153 4.639 -15.627 1.00 92.88 90 LEU A O 1
ATOM 666 N N . GLY A 1 91 ? 9.281 5.205 -15.153 1.00 95.00 91 GLY A N 1
ATOM 667 C CA . GLY A 1 91 ? 9.619 5.737 -16.476 1.00 95.00 91 GLY A CA 1
ATOM 668 C C . GLY A 1 91 ? 9.406 4.725 -17.603 1.00 95.00 91 GLY A C 1
ATOM 669 O O . GLY A 1 91 ? 8.737 5.045 -18.579 1.00 95.00 91 GLY A O 1
ATOM 670 N N . LEU A 1 92 ? 9.866 3.482 -17.429 1.00 94.75 92 LEU A N 1
ATOM 671 C CA . LEU A 1 92 ? 9.665 2.407 -18.412 1.00 94.75 92 LEU A CA 1
ATOM 672 C C . LEU A 1 92 ? 8.179 2.089 -18.647 1.00 94.75 92 LEU A C 1
ATOM 674 O O . LEU A 1 92 ? 7.759 1.825 -19.769 1.00 94.75 92 LEU A O 1
ATOM 678 N N . ASN A 1 93 ? 7.353 2.125 -17.596 1.00 94.56 93 ASN A N 1
ATOM 679 C CA . ASN A 1 93 ? 5.905 1.932 -17.742 1.00 94.56 93 ASN A CA 1
ATOM 680 C C . ASN A 1 93 ? 5.233 3.106 -18.478 1.00 94.56 93 ASN A C 1
ATOM 682 O O . ASN A 1 93 ? 4.313 2.882 -19.262 1.00 94.56 93 ASN A O 1
ATOM 686 N N . ILE A 1 94 ? 5.699 4.338 -18.251 1.00 95.06 94 ILE A N 1
ATOM 687 C CA . ILE A 1 94 ? 5.223 5.530 -18.969 1.00 95.06 94 ILE A CA 1
ATOM 688 C C . ILE A 1 94 ? 5.602 5.454 -20.453 1.00 95.06 94 ILE A C 1
ATOM 690 O O . ILE A 1 94 ? 4.763 5.712 -21.312 1.00 95.06 94 ILE A O 1
ATOM 694 N N . GLU A 1 95 ? 6.843 5.076 -20.761 1.00 96.38 95 GLU A N 1
ATOM 695 C CA . GLU A 1 95 ? 7.304 4.867 -22.136 1.00 96.38 95 GLU A CA 1
ATOM 696 C C . GLU A 1 95 ? 6.454 3.811 -22.852 1.00 96.38 95 GLU A C 1
ATOM 698 O O . GLU A 1 95 ? 5.952 4.066 -23.946 1.00 96.38 95 GLU A O 1
ATOM 703 N N . GLU A 1 96 ? 6.214 2.664 -22.211 1.00 94.94 96 GLU A N 1
ATOM 704 C CA . GLU A 1 96 ? 5.358 1.612 -22.766 1.00 94.94 96 GLU A CA 1
ATOM 705 C C . GLU A 1 96 ? 3.949 2.129 -23.084 1.00 94.94 96 GLU A C 1
ATOM 707 O O . GLU A 1 96 ? 3.403 1.831 -24.148 1.00 94.94 96 GLU A O 1
ATOM 712 N N . MET A 1 97 ? 3.366 2.935 -22.192 1.00 94.12 97 MET A N 1
ATOM 713 C CA . MET A 1 97 ? 2.061 3.549 -22.426 1.00 94.12 97 MET A CA 1
ATOM 714 C C . MET A 1 97 ? 2.082 4.460 -23.657 1.00 94.12 97 MET A C 1
ATOM 716 O O . MET A 1 97 ? 1.147 4.416 -24.452 1.00 94.12 97 MET A O 1
ATOM 720 N N . PHE A 1 98 ? 3.135 5.257 -23.858 1.00 96.88 98 PHE A N 1
ATOM 721 C CA . PHE A 1 98 ? 3.250 6.100 -25.052 1.00 96.88 98 PHE A CA 1
ATOM 722 C C . PHE A 1 98 ? 3.415 5.288 -26.339 1.00 96.88 98 PHE A C 1
ATOM 724 O O . PHE A 1 98 ? 2.834 5.651 -27.360 1.00 96.88 98 PH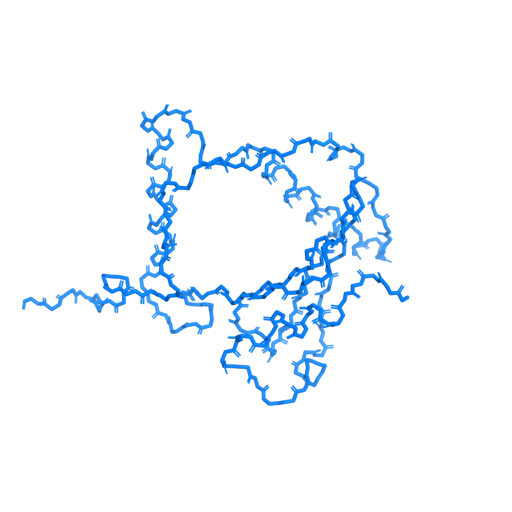E A O 1
ATOM 731 N N . LEU A 1 99 ? 4.179 4.195 -26.299 1.00 96.88 99 LEU A N 1
ATOM 732 C CA . LEU A 1 99 ? 4.419 3.344 -27.466 1.00 96.88 99 LEU A CA 1
ATOM 733 C C . LEU A 1 99 ? 3.187 2.521 -27.862 1.00 96.88 99 LEU A C 1
ATOM 735 O O . LEU A 1 99 ? 2.939 2.318 -29.049 1.00 96.88 99 LEU A O 1
ATOM 739 N N . THR A 1 100 ? 2.426 2.037 -26.881 1.00 94.81 100 THR A N 1
ATOM 740 C CA . THR A 1 100 ? 1.289 1.128 -27.109 1.00 94.81 100 THR A CA 1
ATOM 741 C C . THR A 1 100 ? -0.067 1.827 -27.112 1.00 94.81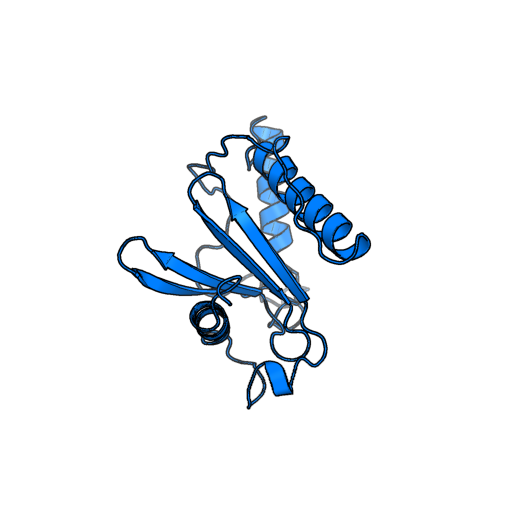 100 THR A C 1
ATOM 743 O O . THR A 1 100 ? -1.036 1.273 -27.626 1.00 94.81 100 THR A O 1
ATOM 746 N N . GLY A 1 101 ? -0.164 3.018 -26.517 1.00 94.56 101 GLY A N 1
ATOM 747 C CA . GLY A 1 101 ? -1.433 3.689 -26.233 1.00 94.56 101 GLY A CA 1
ATOM 748 C C . GLY A 1 101 ? -2.244 3.041 -25.102 1.00 94.56 101 GLY A C 1
ATOM 749 O O . GLY A 1 101 ? -3.381 3.448 -24.874 1.00 94.56 101 GLY A O 1
ATOM 750 N N . VAL A 1 102 ? -1.694 2.043 -24.397 1.00 91.31 102 VAL A N 1
ATOM 751 C CA . VAL A 1 102 ? -2.385 1.299 -23.333 1.00 91.31 102 VAL A CA 1
ATOM 752 C C . VAL A 1 102 ? -1.831 1.710 -21.963 1.00 91.31 102 VAL A C 1
ATOM 754 O O . VAL A 1 102 ? -0.622 1.621 -21.741 1.00 91.31 102 VAL A O 1
ATOM 757 N N . PRO A 1 103 ? -2.672 2.153 -21.011 1.00 90.19 103 PRO A N 1
ATOM 758 C CA . PRO A 1 103 ? -2.204 2.549 -19.687 1.00 90.19 103 PRO A CA 1
ATOM 759 C C . PRO A 1 103 ? -1.713 1.342 -18.875 1.00 90.19 103 PRO A C 1
ATOM 761 O O . PRO A 1 103 ? -2.288 0.258 -18.932 1.00 90.19 103 PRO A O 1
ATOM 764 N N . SER A 1 104 ? -0.673 1.536 -18.055 1.00 89.38 104 SER A N 1
ATOM 765 C CA . SER A 1 104 ? -0.117 0.462 -17.206 1.00 89.38 104 SER A CA 1
ATOM 766 C C . SER A 1 104 ? -1.058 0.024 -16.081 1.00 89.38 104 SER A C 1
ATOM 768 O O . SER A 1 104 ? -0.883 -1.048 -15.506 1.00 89.38 104 SER A O 1
ATOM 770 N N . TYR A 1 105 ? -2.019 0.880 -15.735 1.00 89.81 105 TYR A N 1
ATOM 771 C CA . TYR A 1 105 ? -3.056 0.629 -14.746 1.00 89.81 105 TYR A CA 1
ATOM 772 C C . TYR A 1 105 ? -4.388 1.182 -15.254 1.00 89.81 105 TYR A C 1
ATOM 774 O O . TYR A 1 105 ? -4.387 2.267 -15.841 1.00 89.81 105 TYR A O 1
ATOM 782 N N . PRO A 1 106 ? -5.513 0.506 -14.977 1.00 92.25 106 PRO A N 1
ATOM 783 C CA . PRO A 1 106 ? -6.840 1.067 -15.210 1.00 92.25 106 PRO A CA 1
ATOM 784 C C . PRO A 1 106 ? -7.023 2.392 -14.458 1.00 92.25 106 PRO A C 1
ATOM 786 O O . PRO A 1 106 ? -6.535 2.556 -13.331 1.00 92.25 106 PRO A O 1
ATOM 789 N N . VAL A 1 107 ? -7.702 3.355 -15.085 1.00 92.50 107 VAL A N 1
ATOM 790 C CA . VAL A 1 107 ? -7.869 4.721 -14.554 1.00 92.50 107 VAL A CA 1
ATOM 791 C C . VAL A 1 107 ? -8.700 4.743 -13.268 1.00 92.50 107 VAL A C 1
ATOM 793 O O . VAL A 1 107 ? -8.497 5.596 -12.402 1.00 92.50 107 VAL A O 1
ATOM 796 N N . GLU A 1 108 ? -9.568 3.749 -13.099 1.00 95.19 108 GLU A N 1
ATOM 797 C CA . GLU A 1 108 ? -10.401 3.493 -11.929 1.00 95.19 108 GLU A CA 1
ATOM 798 C C . GLU A 1 108 ? -9.554 3.410 -10.657 1.00 95.19 108 GLU A C 1
ATOM 800 O O . GLU A 1 108 ? -9.966 3.909 -9.613 1.00 95.19 108 GLU A O 1
ATOM 805 N N . ARG A 1 109 ? -8.321 2.882 -10.738 1.00 94.50 109 ARG A N 1
ATOM 806 C CA . ARG A 1 109 ? -7.390 2.861 -9.599 1.00 94.50 109 ARG A CA 1
ATOM 807 C C . ARG A 1 109 ? -7.101 4.267 -9.080 1.00 94.50 109 ARG A C 1
ATOM 809 O O . ARG A 1 109 ? -7.059 4.475 -7.867 1.00 94.50 109 ARG A O 1
ATOM 816 N N . THR A 1 110 ? -6.873 5.225 -9.975 1.00 94.81 110 THR A N 1
ATOM 817 C CA . THR A 1 110 ? -6.614 6.621 -9.597 1.00 94.81 110 THR A CA 1
ATOM 818 C C . T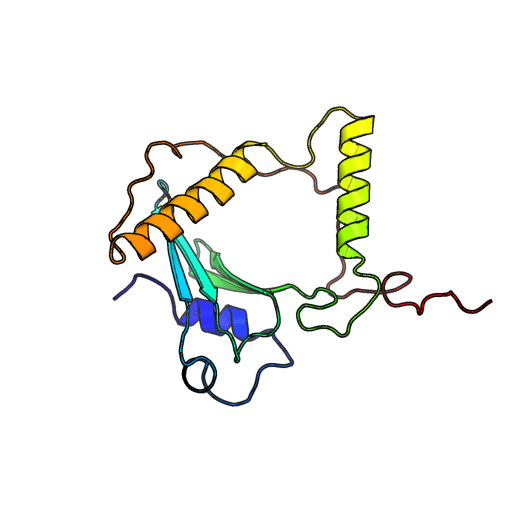HR A 1 110 ? -7.842 7.214 -8.923 1.00 94.81 110 THR A C 1
ATOM 820 O O . THR A 1 110 ? -7.728 7.770 -7.836 1.00 94.81 110 THR A O 1
ATOM 823 N N . LEU A 1 111 ? -9.024 7.026 -9.515 1.00 95.88 111 LEU A N 1
ATOM 824 C CA . LEU A 1 111 ? -10.275 7.528 -8.952 1.00 95.88 111 LEU A CA 1
ATOM 825 C C . LEU A 1 111 ? -10.568 6.935 -7.566 1.00 95.88 111 LEU A C 1
ATOM 827 O O . LEU A 1 111 ? -10.847 7.685 -6.634 1.00 95.88 111 LEU A O 1
ATOM 831 N N . LEU A 1 112 ? -10.433 5.617 -7.403 1.00 96.00 112 LEU A N 1
ATOM 832 C CA . LEU A 1 112 ? -10.645 4.933 -6.127 1.00 96.00 112 LEU A CA 1
ATOM 833 C C . LEU A 1 112 ? -9.656 5.410 -5.062 1.00 96.00 112 LEU A C 1
ATOM 835 O O . LEU A 1 112 ? -10.062 5.795 -3.971 1.00 96.00 112 LEU A O 1
ATOM 839 N N . THR A 1 113 ? -8.356 5.415 -5.364 1.00 96.00 113 THR A N 1
ATOM 840 C CA . THR A 1 113 ? -7.331 5.787 -4.374 1.00 96.00 113 THR A CA 1
ATOM 841 C C . THR A 1 113 ? -7.421 7.254 -3.962 1.00 96.00 113 THR A C 1
ATOM 843 O O . THR A 1 113 ? -7.404 7.547 -2.766 1.00 96.00 113 THR A O 1
ATOM 846 N N . SER A 1 114 ? -7.565 8.175 -4.918 1.00 97.31 114 SER A N 1
ATOM 847 C CA . SER A 1 114 ? -7.747 9.599 -4.625 1.00 97.31 114 SER A CA 1
ATOM 848 C C . SER A 1 114 ? -9.072 9.869 -3.920 1.00 97.31 114 SER A C 1
ATOM 850 O O . SER A 1 114 ? -9.099 10.642 -2.967 1.00 97.31 114 SER A O 1
ATOM 852 N N . GLY A 1 115 ? -10.155 9.210 -4.335 1.00 97.81 115 GLY A N 1
ATOM 853 C CA . GLY A 1 115 ? -11.468 9.405 -3.739 1.00 97.81 115 GLY A CA 1
ATOM 854 C C . GLY A 1 115 ? -11.570 8.885 -2.304 1.00 97.81 115 GLY A C 1
ATOM 855 O O . GLY A 1 115 ? -12.100 9.578 -1.438 1.00 97.81 115 GLY A O 1
ATOM 856 N N . ILE A 1 116 ? -11.006 7.704 -2.027 1.00 97.50 116 ILE A N 1
ATOM 857 C CA . ILE A 1 116 ? -10.911 7.156 -0.666 1.00 97.50 116 ILE A CA 1
ATOM 858 C C . ILE A 1 116 ? -10.096 8.097 0.226 1.00 97.50 116 ILE A C 1
ATOM 860 O O . ILE A 1 116 ? -10.500 8.374 1.355 1.00 97.50 116 ILE A O 1
ATOM 864 N N . LEU A 1 117 ? -8.959 8.601 -0.270 1.00 97.75 117 LEU A N 1
ATOM 865 C CA . LEU A 1 117 ? -8.129 9.533 0.490 1.00 97.75 117 LEU A CA 1
ATOM 866 C C . LEU A 1 117 ? -8.873 10.840 0.780 1.00 97.75 117 LEU A C 1
ATOM 868 O O . LEU A 1 117 ? -8.852 11.293 1.921 1.00 97.75 117 LEU A O 1
ATOM 872 N N . GLU A 1 118 ? -9.553 11.414 -0.212 1.00 98.12 118 GLU A N 1
ATOM 873 C CA . GLU A 1 118 ? -10.351 12.629 -0.034 1.00 98.12 118 GLU A CA 1
ATOM 874 C C . GLU A 1 118 ? -11.423 12.423 1.041 1.00 98.12 118 GLU A C 1
ATOM 876 O O . GLU A 1 118 ? -11.452 13.154 2.029 1.00 98.12 118 GLU A O 1
ATOM 881 N N . ALA A 1 119 ? -12.224 11.358 0.931 1.00 98.19 119 ALA A N 1
ATOM 882 C CA . ALA A 1 119 ? -13.239 11.024 1.927 1.00 98.19 119 ALA A CA 1
ATOM 883 C C . ALA A 1 119 ? -12.638 10.833 3.331 1.00 98.19 119 ALA A C 1
ATOM 885 O O . ALA A 1 119 ? -13.209 11.293 4.320 1.00 98.19 119 ALA A O 1
ATOM 886 N N . ALA A 1 120 ? -11.466 10.205 3.446 1.00 97.38 120 ALA A N 1
ATOM 887 C CA . ALA A 1 120 ? -10.784 10.030 4.725 1.00 97.38 120 ALA A CA 1
ATOM 888 C C . ALA A 1 120 ? -10.284 11.362 5.324 1.00 97.38 120 ALA A C 1
ATOM 890 O O . ALA A 1 120 ? -10.354 11.568 6.540 1.00 97.38 120 ALA A O 1
ATOM 891 N N . LEU A 1 121 ? -9.808 12.291 4.490 1.00 97.50 121 LEU A N 1
ATOM 892 C CA . LEU A 1 121 ? -9.394 13.627 4.922 1.00 97.50 121 LEU A CA 1
ATOM 893 C C . LEU A 1 121 ? -10.598 14.488 5.324 1.00 97.50 121 LEU A C 1
ATOM 895 O O . LEU A 1 121 ? -10.553 15.122 6.382 1.00 97.50 121 LEU A O 1
ATOM 899 N N . THR A 1 122 ? -11.690 14.456 4.553 1.00 98.38 122 THR A N 1
ATOM 900 C CA . THR A 1 122 ? -12.959 15.105 4.916 1.00 98.38 122 THR A CA 1
ATOM 901 C C . THR A 1 122 ? -13.506 14.539 6.224 1.00 98.38 122 THR A C 1
ATOM 903 O O . THR A 1 122 ? -13.854 15.305 7.118 1.00 98.38 122 THR A O 1
ATOM 906 N N . SER A 1 123 ? -13.504 13.210 6.388 1.00 98.19 123 SER A N 1
ATOM 907 C CA . SER A 1 123 ? -13.902 12.536 7.631 1.00 98.19 123 SER A CA 1
ATOM 908 C C . SER A 1 123 ? -13.162 13.122 8.828 1.00 98.19 123 SER A C 1
ATOM 910 O O . SER A 1 123 ? 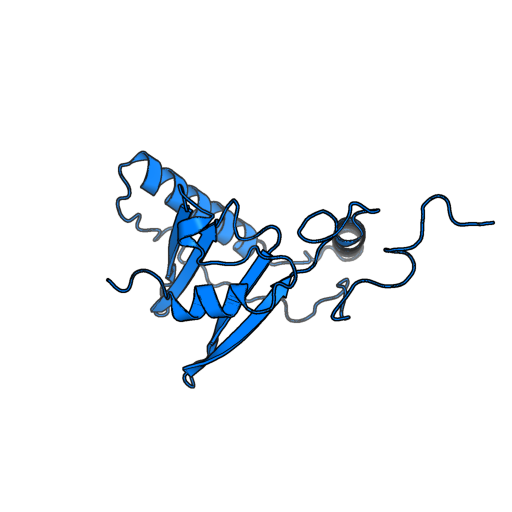-13.788 13.561 9.791 1.00 98.19 123 SER A O 1
ATOM 912 N N . ARG A 1 124 ? -11.827 13.195 8.751 1.00 96.75 124 ARG A N 1
ATOM 913 C CA . ARG A 1 124 ? -10.990 13.769 9.810 1.00 96.75 124 ARG A CA 1
ATOM 914 C C . ARG A 1 124 ? -11.329 15.233 10.086 1.00 96.75 124 ARG A C 1
ATOM 916 O O . ARG A 1 124 ? -11.413 15.615 11.252 1.00 96.75 124 ARG A O 1
ATOM 923 N N . TYR A 1 125 ? -11.492 16.042 9.040 1.00 98.06 125 TYR A N 1
ATOM 924 C CA . TYR A 1 125 ? -11.850 17.455 9.169 1.00 98.06 125 TYR A CA 1
ATOM 925 C C . TYR A 1 125 ? -13.204 17.639 9.875 1.00 98.06 125 TYR A C 1
ATOM 927 O O . TYR A 1 125 ? -13.335 18.493 10.748 1.00 98.06 125 TYR A O 1
ATOM 935 N N . GLU A 1 126 ? -14.176 16.778 9.577 1.00 98.00 126 GLU A N 1
ATOM 936 C CA . GLU A 1 126 ? -15.533 16.812 10.131 1.00 98.00 126 GLU A CA 1
ATOM 937 C C . GLU A 1 126 ? -15.698 15.985 11.421 1.00 98.00 126 GLU A C 1
ATOM 939 O O . GLU A 1 126 ? -16.784 15.491 11.731 1.00 98.00 126 GLU A O 1
ATOM 944 N N . GLY A 1 127 ? -14.625 15.821 12.200 1.00 97.44 127 GLY A N 1
ATOM 945 C CA . GLY A 1 127 ? -14.689 15.168 13.511 1.00 97.44 127 GLY A CA 1
ATOM 946 C C . GLY A 1 127 ? -14.728 13.639 13.460 1.00 97.44 127 GLY A C 1
ATOM 947 O O . GLY A 1 127 ? -15.328 13.012 14.328 1.00 97.44 127 GLY A O 1
ATOM 948 N N . TYR A 1 128 ? -14.064 13.040 12.471 1.00 96.44 128 TYR A N 1
ATOM 949 C CA . TYR A 1 128 ? -13.921 11.590 12.275 1.00 96.44 128 TYR A CA 1
ATOM 950 C C . TYR A 1 128 ? -15.240 10.859 11.999 1.00 96.44 128 TYR A C 1
ATOM 952 O O . TYR A 1 128 ? -15.378 9.670 12.299 1.00 96.44 128 TYR A O 1
ATOM 960 N N . ARG A 1 129 ? -16.231 11.550 11.425 1.00 96.31 129 ARG A N 1
ATOM 961 C CA . ARG A 1 129 ? -17.488 10.903 11.036 1.00 96.31 129 ARG A CA 1
ATOM 962 C C . ARG A 1 129 ? -17.276 9.968 9.848 1.00 96.31 129 ARG A C 1
ATOM 964 O O . ARG A 1 129 ? -16.455 10.239 8.972 1.00 96.31 129 ARG A O 1
ATOM 971 N N . ARG A 1 130 ? -18.053 8.888 9.781 1.00 95.62 130 ARG A N 1
ATOM 972 C CA . ARG A 1 130 ? -18.074 8.006 8.609 1.00 95.62 130 ARG A CA 1
ATOM 973 C C . ARG A 1 130 ? -18.526 8.791 7.372 1.00 95.62 130 ARG A C 1
ATOM 975 O O . ARG A 1 130 ? -19.476 9.575 7.444 1.00 95.62 130 ARG A O 1
ATOM 982 N N . MET A 1 131 ? -17.836 8.562 6.260 1.00 97.94 131 MET A N 1
ATOM 983 C CA . MET A 1 131 ? -18.178 9.113 4.953 1.00 97.94 131 MET A CA 1
ATOM 984 C C . MET A 1 131 ? -18.691 7.978 4.079 1.00 97.94 131 MET A C 1
ATOM 986 O O . MET A 1 131 ? -17.946 7.043 3.801 1.00 97.94 131 MET A O 1
ATOM 990 N N . GLU A 1 132 ? -19.952 8.059 3.662 1.00 97.56 132 GLU A N 1
ATOM 991 C CA . GLU A 1 132 ? -20.459 7.177 2.614 1.00 97.56 132 GLU A CA 1
ATOM 992 C C . GLU A 1 132 ? -19.925 7.649 1.260 1.00 97.56 132 GLU A C 1
ATOM 994 O O . GLU A 1 132 ? -19.891 8.848 0.962 1.00 97.56 132 GLU A O 1
ATOM 999 N N . THR A 1 133 ? -19.484 6.697 0.446 1.00 97.69 133 THR A N 1
ATOM 1000 C CA . THR A 1 133 ? -18.832 6.958 -0.839 1.00 97.69 133 THR A CA 1
ATOM 1001 C C . THR A 1 133 ? -19.553 6.227 -1.966 1.00 97.69 133 THR A C 1
ATOM 1003 O O . THR A 1 133 ? -18.925 5.509 -2.737 1.00 97.69 133 THR A O 1
ATOM 1006 N N . ASP A 1 134 ? -20.875 6.398 -2.080 1.00 96.31 134 ASP A N 1
ATOM 1007 C CA . ASP A 1 134 ? -21.675 5.773 -3.155 1.00 96.31 134 ASP A CA 1
ATOM 1008 C C . ASP A 1 134 ? -21.190 6.171 -4.561 1.00 96.31 134 ASP A C 1
ATOM 1010 O O . ASP A 1 134 ? -21.331 5.422 -5.520 1.00 96.31 134 ASP A O 1
ATOM 1014 N N . TRP A 1 135 ? -20.546 7.333 -4.682 1.00 95.81 135 TRP A N 1
ATOM 1015 C CA . TRP A 1 135 ? -19.900 7.818 -5.905 1.00 95.81 135 TRP A CA 1
ATOM 1016 C C . TRP A 1 135 ? -18.597 7.077 -6.269 1.00 95.81 135 TRP A C 1
ATOM 1018 O O . TRP A 1 135 ? -18.031 7.332 -7.330 1.00 95.81 135 TRP A O 1
ATOM 1028 N N . LEU A 1 136 ? -18.125 6.167 -5.411 1.00 96.56 136 LEU A N 1
ATOM 1029 C CA . LEU A 1 136 ? -17.025 5.231 -5.668 1.00 96.56 136 LEU A CA 1
ATOM 1030 C C . LEU A 1 136 ? -17.519 3.796 -5.911 1.00 96.56 136 LEU A C 1
ATOM 1032 O O . LEU A 1 136 ? -16.728 2.860 -5.803 1.00 96.56 136 LEU A O 1
ATOM 1036 N N . ASP A 1 137 ? -18.803 3.600 -6.232 1.00 95.38 137 ASP A N 1
ATOM 1037 C CA . ASP A 1 137 ? -19.340 2.298 -6.649 1.00 95.38 137 ASP A CA 1
ATOM 1038 C C . ASP A 1 137 ? -18.854 1.937 -8.064 1.00 95.38 137 ASP A C 1
ATOM 1040 O O . ASP A 1 137 ? -19.553 2.098 -9.064 1.00 95.38 137 ASP A O 1
ATOM 1044 N N . ILE A 1 138 ? -17.581 1.549 -8.139 1.00 93.88 138 ILE A N 1
ATOM 1045 C CA . ILE A 1 138 ? -16.841 1.285 -9.369 1.00 93.88 138 ILE A CA 1
ATOM 1046 C C . ILE A 1 138 ? -16.164 -0.070 -9.232 1.00 93.88 138 ILE A C 1
ATOM 1048 O O . ILE A 1 138 ? -15.420 -0.321 -8.281 1.00 93.88 138 ILE A O 1
ATOM 1052 N N . GLU A 1 139 ? -16.389 -0.932 -10.216 1.00 92.62 139 GLU A N 1
ATOM 1053 C CA . GLU A 1 139 ? -15.677 -2.196 -10.324 1.00 92.62 139 GLU A CA 1
ATOM 1054 C C . GLU A 1 139 ? -14.238 -1.939 -10.788 1.00 92.62 139 GLU A C 1
ATOM 1056 O O . GLU A 1 139 ? -13.998 -1.299 -11.812 1.00 92.62 139 GLU A O 1
ATOM 1061 N N . TYR A 1 140 ? -13.267 -2.428 -10.018 1.00 92.06 140 TYR A N 1
ATOM 1062 C CA . TYR A 1 140 ? -11.855 -2.360 -10.373 1.00 92.06 140 TYR A CA 1
ATOM 1063 C C . TYR A 1 140 ? -11.307 -3.763 -10.573 1.00 92.06 140 TYR A C 1
ATOM 1065 O O . TYR A 1 140 ? -11.135 -4.526 -9.621 1.00 92.06 140 TYR A O 1
ATOM 1073 N N . GLN A 1 141 ? -10.963 -4.067 -11.818 1.00 92.19 141 GLN A N 1
ATOM 1074 C CA . GLN A 1 141 ? -10.146 -5.219 -12.145 1.00 92.19 141 GLN A CA 1
ATOM 1075 C C . GLN A 1 141 ? -8.692 -4.769 -12.245 1.00 92.19 141 GLN A C 1
ATOM 1077 O O . GLN A 1 141 ? -8.364 -3.841 -12.980 1.00 92.19 141 GLN A O 1
ATOM 1082 N N . SER A 1 142 ? -7.809 -5.409 -11.480 1.00 89.56 142 SER A N 1
ATOM 1083 C CA . SER A 1 142 ? -6.376 -5.136 -11.583 1.00 89.56 142 SER A CA 1
ATOM 1084 C C . SER A 1 142 ? -5.826 -5.578 -12.945 1.00 89.56 142 SER A C 1
ATOM 1086 O O . SER A 1 142 ? -6.453 -6.337 -13.673 1.00 89.56 142 SER A O 1
ATOM 1088 N N . TYR A 1 143 ? -4.628 -5.105 -13.280 1.00 83.94 143 TYR A N 1
ATOM 1089 C CA . TYR A 1 143 ? -3.881 -5.555 -14.455 1.00 83.94 143 TYR A CA 1
ATOM 1090 C C . TYR A 1 143 ? -3.658 -7.082 -14.434 1.00 83.94 143 TYR A C 1
ATOM 1092 O O . TYR A 1 143 ? -3.393 -7.661 -13.379 1.00 83.94 143 TYR A O 1
ATOM 1100 N N . ASP A 1 144 ? -3.665 -7.705 -15.614 1.00 83.44 144 ASP A N 1
ATOM 1101 C CA . ASP A 1 144 ? -3.342 -9.133 -15.770 1.00 83.44 144 ASP A CA 1
ATOM 1102 C C . ASP A 1 144 ? -1.832 -9.382 -15.908 1.00 83.44 144 ASP A C 1
ATOM 1104 O O . ASP A 1 144 ? -1.327 -10.449 -15.559 1.00 83.44 144 ASP A O 1
ATOM 1108 N N . GLN A 1 145 ? -1.087 -8.400 -16.429 1.00 82.81 145 GLN A N 1
ATOM 1109 C CA . GLN A 1 145 ? 0.351 -8.512 -16.676 1.00 82.81 145 GLN A CA 1
ATOM 1110 C C . GLN A 1 145 ? 1.114 -7.308 -16.120 1.00 82.81 145 GLN A C 1
ATOM 1112 O O . GLN A 1 145 ? 0.848 -6.159 -16.469 1.00 82.81 145 GLN A O 1
ATOM 1117 N N . LEU A 1 146 ? 2.118 -7.587 -15.286 1.00 80.00 146 LEU A N 1
ATOM 1118 C CA . LEU A 1 146 ? 3.099 -6.605 -14.819 1.00 80.00 146 LEU A CA 1
ATOM 1119 C C . LEU A 1 146 ? 4.288 -6.605 -15.763 1.00 80.00 146 LEU A C 1
ATOM 1121 O O . LEU A 1 146 ? 5.083 -7.540 -15.738 1.00 80.00 146 LEU A O 1
ATOM 1125 N N . ARG A 1 147 ? 4.432 -5.554 -16.572 1.00 84.44 147 ARG A N 1
ATOM 1126 C CA . ARG A 1 147 ? 5.539 -5.477 -17.528 1.00 84.44 147 ARG A CA 1
ATOM 1127 C C . ARG A 1 147 ? 6.859 -5.072 -16.869 1.00 84.44 147 ARG A C 1
ATOM 1129 O O . ARG A 1 147 ? 7.759 -5.892 -16.738 1.00 84.44 147 ARG A O 1
ATOM 1136 N N . TRP A 1 148 ? 6.983 -3.816 -16.437 1.00 91.19 148 TRP A N 1
ATOM 1137 C CA . TRP A 1 148 ? 8.246 -3.288 -15.907 1.00 91.19 148 TRP A CA 1
ATOM 1138 C C . TRP A 1 148 ? 8.195 -3.163 -14.383 1.00 91.19 148 TRP A C 1
ATOM 1140 O O . TRP A 1 148 ? 7.772 -2.137 -13.837 1.00 91.19 148 TRP A O 1
ATOM 1150 N N . ARG A 1 149 ? 8.614 -4.220 -13.678 1.00 88.25 149 ARG A N 1
ATOM 1151 C CA . ARG A 1 149 ? 8.684 -4.266 -12.209 1.00 88.25 149 ARG A CA 1
ATOM 1152 C C . ARG A 1 149 ? 9.924 -5.025 -11.731 1.00 88.25 149 ARG A C 1
ATOM 1154 O O . ARG A 1 149 ? 10.334 -5.976 -12.394 1.00 88.25 149 ARG A O 1
ATOM 1161 N N . PRO A 1 150 ? 10.484 -4.660 -10.566 1.00 87.12 150 PRO A N 1
ATOM 1162 C CA . PRO A 1 150 ? 11.447 -5.518 -9.895 1.00 87.12 150 PRO A CA 1
ATOM 1163 C C . PRO A 1 150 ? 10.745 -6.797 -9.420 1.00 87.12 150 PRO A C 1
ATOM 1165 O O . PRO A 1 150 ? 9.653 -6.737 -8.858 1.00 87.12 150 PRO A O 1
ATOM 1168 N N . THR A 1 151 ? 11.371 -7.950 -9.647 1.00 86.19 151 THR A N 1
ATOM 1169 C CA . THR A 1 151 ? 10.841 -9.271 -9.254 1.00 86.19 151 THR A CA 1
ATOM 1170 C C . THR A 1 151 ? 11.661 -9.946 -8.157 1.00 86.19 151 THR A C 1
ATOM 1172 O O . THR A 1 151 ? 11.226 -10.942 -7.585 1.00 86.19 151 THR A O 1
ATOM 1175 N N . ALA A 1 152 ? 12.842 -9.413 -7.840 1.00 88.12 152 ALA A N 1
ATOM 1176 C CA . ALA A 1 152 ? 13.659 -9.897 -6.738 1.00 88.12 152 ALA A CA 1
ATOM 1177 C C . ALA A 1 152 ? 13.152 -9.381 -5.386 1.00 88.12 152 ALA A C 1
ATOM 1179 O O . ALA A 1 152 ? 12.555 -8.310 -5.290 1.00 88.12 152 ALA A O 1
ATOM 1180 N N . SER A 1 153 ? 13.458 -10.124 -4.322 1.00 86.00 153 SER A N 1
ATOM 1181 C CA . SER A 1 153 ? 13.117 -9.753 -2.943 1.00 86.00 153 SER A CA 1
ATOM 1182 C C . SER A 1 153 ? 13.873 -8.520 -2.434 1.00 86.00 153 SER A C 1
ATOM 1184 O O . SER A 1 153 ? 13.425 -7.866 -1.491 1.00 86.00 153 SER A O 1
ATOM 1186 N N . ARG A 1 154 ? 15.024 -8.202 -3.042 1.00 87.62 154 ARG A N 1
ATOM 1187 C CA . ARG A 1 154 ? 15.875 -7.046 -2.733 1.00 87.62 154 ARG A CA 1
ATOM 1188 C C . ARG A 1 154 ? 16.462 -6.446 -4.020 1.00 87.62 154 ARG A C 1
ATOM 1190 O O . ARG A 1 154 ? 16.610 -7.172 -5.006 1.00 87.62 154 ARG A O 1
ATOM 1197 N N . PRO A 1 155 ? 16.795 -5.141 -4.030 1.00 86.81 155 PRO A N 1
ATOM 1198 C CA . PRO A 1 155 ? 17.495 -4.512 -5.149 1.00 86.81 155 PRO A CA 1
ATOM 1199 C C . PRO A 1 155 ? 18.887 -5.127 -5.355 1.00 86.81 155 PRO A C 1
ATOM 1201 O O . PRO A 1 155 ? 19.520 -5.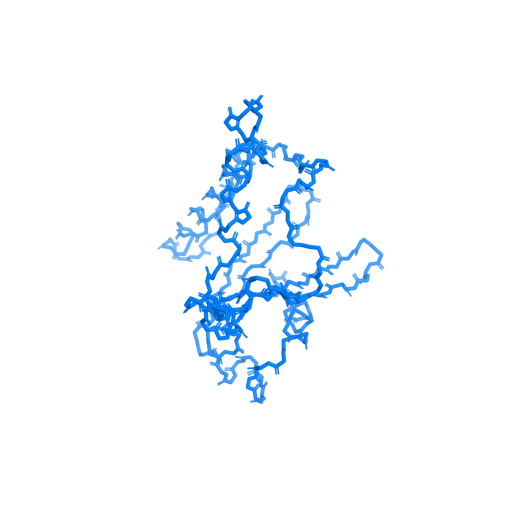576 -4.403 1.00 86.81 155 PRO A O 1
ATOM 1204 N N . TYR A 1 156 ? 19.361 -5.139 -6.600 1.00 86.31 156 TYR A N 1
ATOM 1205 C CA . TYR A 1 156 ? 20.697 -5.604 -6.979 1.00 86.31 156 TYR A CA 1
ATOM 1206 C C . TYR A 1 156 ? 21.147 -4.969 -8.307 1.00 86.31 156 TYR A C 1
ATOM 1208 O O . TYR A 1 156 ? 20.332 -4.424 -9.058 1.00 86.31 156 TYR A O 1
ATOM 1216 N N . GLY A 1 157 ? 22.446 -5.056 -8.609 1.00 85.50 157 GLY A N 1
ATOM 1217 C CA . GLY A 1 157 ? 23.041 -4.536 -9.846 1.00 85.50 157 GLY A CA 1
ATOM 1218 C C . GLY A 1 157 ? 22.990 -3.010 -9.938 1.00 85.50 157 GLY A C 1
ATOM 1219 O O . GLY A 1 157 ? 23.064 -2.328 -8.919 1.00 85.50 157 GLY A O 1
ATOM 1220 N N . ALA A 1 158 ? 22.760 -2.488 -11.147 1.00 81.56 158 ALA A N 1
ATOM 1221 C CA . ALA A 1 158 ? 22.849 -1.060 -11.483 1.00 81.56 158 ALA A CA 1
ATOM 1222 C C . ALA A 1 158 ? 22.027 -0.108 -10.594 1.00 81.56 158 ALA A C 1
ATOM 1224 O O . ALA A 1 158 ? 22.295 1.089 -10.558 1.00 81.56 158 ALA A O 1
ATOM 1225 N N . CYS A 1 159 ? 21.013 -0.605 -9.880 1.00 82.44 159 CYS A N 1
ATOM 1226 C CA . CYS A 1 159 ? 20.262 0.216 -8.933 1.00 82.44 159 CYS A CA 1
ATOM 1227 C C . CYS A 1 159 ? 20.995 0.467 -7.607 1.00 82.44 159 CYS A C 1
ATOM 1229 O O . CYS A 1 159 ? 20.610 1.387 -6.894 1.00 82.44 159 CYS A O 1
ATOM 1231 N N . LEU A 1 160 ? 22.007 -0.328 -7.264 1.00 84.56 160 LEU A N 1
ATOM 1232 C CA . LEU A 1 160 ? 22.840 -0.174 -6.068 1.00 84.56 160 LEU A CA 1
ATOM 1233 C C . LEU A 1 160 ? 24.260 0.295 -6.388 1.00 84.56 160 LEU A C 1
ATOM 1235 O O . LEU A 1 160 ? 24.951 0.762 -5.483 1.00 84.56 160 LEU A O 1
ATOM 1239 N N . ASP A 1 161 ? 24.684 0.168 -7.644 1.00 82.56 161 ASP A N 1
ATOM 1240 C CA . ASP A 1 161 ? 26.019 0.569 -8.068 1.00 82.56 161 ASP A CA 1
ATOM 1241 C C . ASP A 1 161 ? 26.225 2.083 -7.862 1.00 82.56 161 ASP A C 1
ATOM 1243 O O . ASP A 1 161 ? 25.308 2.882 -8.102 1.00 82.56 161 ASP A O 1
ATOM 1247 N N . PRO A 1 162 ? 27.413 2.508 -7.397 1.00 75.06 162 PRO A N 1
ATOM 1248 C CA . PRO A 1 162 ? 27.706 3.918 -7.197 1.00 75.06 162 PRO A CA 1
ATOM 1249 C C . PRO A 1 162 ? 27.637 4.683 -8.525 1.00 75.06 162 PRO A C 1
ATOM 1251 O O . PRO A 1 162 ? 28.067 4.196 -9.571 1.00 75.06 162 PRO A O 1
ATOM 1254 N N . TRP A 1 163 ? 27.112 5.912 -8.473 1.00 70.38 163 TRP A N 1
ATOM 1255 C CA . TRP A 1 163 ? 27.176 6.852 -9.590 1.00 70.38 163 TRP A CA 1
ATOM 1256 C C . TRP A 1 163 ? 28.221 7.946 -9.310 1.00 70.38 163 TRP A C 1
ATOM 1258 O O . TRP A 1 163 ? 28.161 8.571 -8.247 1.00 70.38 163 TRP A O 1
ATOM 1268 N N . PRO A 1 164 ? 29.122 8.253 -10.262 1.00 77.38 164 PRO A N 1
ATOM 1269 C CA . PRO A 1 164 ? 29.255 7.624 -11.579 1.00 77.38 164 PRO A CA 1
ATOM 1270 C C . PRO A 1 164 ? 29.826 6.193 -11.492 1.00 77.38 164 PRO A C 1
ATOM 1272 O O . PRO A 1 164 ? 30.540 5.906 -10.532 1.00 77.38 164 PRO A O 1
ATOM 1275 N N . PRO A 1 165 ? 29.552 5.318 -12.483 1.00 75.69 165 PRO A N 1
ATOM 1276 C CA . PRO A 1 165 ? 30.117 3.975 -12.521 1.00 75.69 165 PRO A CA 1
ATOM 1277 C C . PRO A 1 165 ? 31.644 4.058 -12.525 1.00 75.69 165 PRO A C 1
ATOM 1279 O O . PRO A 1 165 ? 32.215 4.934 -13.190 1.00 75.69 165 PRO A O 1
ATOM 1282 N N . GLU A 1 166 ? 32.303 3.158 -11.798 1.00 78.12 166 GLU A N 1
ATOM 1283 C CA . GLU A 1 166 ? 33.756 3.013 -11.892 1.00 78.12 166 GLU A CA 1
ATOM 1284 C C . GLU A 1 166 ? 34.127 2.674 -13.348 1.00 78.12 166 GLU A C 1
ATOM 1286 O O . GLU A 1 166 ? 33.455 1.870 -13.998 1.00 78.12 166 GLU A O 1
ATOM 1291 N N . ARG A 1 167 ? 35.130 3.378 -13.887 1.00 68.19 167 ARG A N 1
ATOM 1292 C CA . ARG A 1 167 ? 35.590 3.220 -15.275 1.00 68.19 167 ARG A CA 1
ATOM 1293 C C . ARG A 1 167 ? 36.369 1.933 -15.487 1.00 68.19 167 ARG A C 1
ATOM 1295 O O . ARG A 1 167 ? 37.181 1.604 -14.596 1.00 68.19 167 ARG A O 1
#

Organism: NCBI:txid408172

pLDDT: mean 91.29, std 7.73, range [44.56, 98.38]

Sequence (167 aa):
EGLWSRELAEAACAPIPDKPSGSMEQHCPNPVLFSVEYRDGLRGSVLMLNGYVGTLAYAARAADGAVGAAEFYCQGHGAPGGPYAHFSYLGLNIEEMFLTGVPSYPVERTLLTSGILEAALTSRYEGYRRMETDWLDIEYQSYDQLRWRPTASRPYGACLDPWPPER